Protein AF-A0A368SCM3-F1 (afdb_monomer)

Solvent-accessible surface area (backbone atoms only — not comparable to full-atom values): 6562 Å² total; per-residue (Å²): 114,44,78,37,59,48,63,68,58,23,54,23,70,72,39,99,50,36,56,78,61,34,88,54,73,84,54,29,67,60,48,47,52,52,47,65,77,35,75,90,49,93,72,51,54,41,72,46,60,58,84,80,40,47,66,62,53,51,52,54,52,52,51,53,59,53,54,70,71,71,64,52,47,74,48,73,74,44,82,85,33,81,88,62,39,69,64,62,54,47,60,76,70,58,83,58,80,95,54,78,67,63,67,48,78,43,113

Nearest PDB structures (foldseek):
  7cf7-assembly1_B  TM=2.242E-01  e=7.681E+00  Escherichia coli K-12

Secondary structure (DSSP, 8-state):
-EEES-HHHHHHHTSSSTTTS-SSGGGHHHHHHHHHTTTTS---EEE--GGGGHHHHHHHHHHHHHHTTT--EEEE--GGGSS--HHHHHHHH---TTPPP-EEEE-

Sequence (107 aa):
MYNTDCQILANNIQAQDPIIQAADWRIRPSISAFIDNNTNIQHSCNKIPRQQNMTAHRIAKEAWRNLTSNSCQFTCLNANHVLHCPVRLALVNVCWGDFSLISVNCL

Radius of gyration: 21.0 Å; Cα contacts (8 Å, |Δi|>4): 85; chains: 1; bounding box: 48×24×53 Å

Mean predicted aligned error: 12.2 Å

Structure (mmCIF, N/CA/C/O backbone):
data_AF-A0A368SCM3-F1
#
_entry.id   AF-A0A368SCM3-F1
#
loop_
_atom_site.group_PDB
_atom_site.id
_atom_site.type_symbol
_atom_site.label_atom_id
_atom_site.label_alt_id
_atom_site.label_comp_id
_atom_site.label_asym_id
_atom_site.label_entity_id
_atom_site.label_seq_id
_atom_site.pdbx_PDB_ins_code
_atom_site.Cartn_x
_atom_site.Cartn_y
_atom_site.Cartn_z
_atom_site.occupancy
_atom_site.B_iso_or_equiv
_atom_site.auth_seq_id
_atom_site.auth_comp_id
_atom_site.auth_asym_id
_atom_site.auth_atom_id
_atom_site.pdbx_PDB_model_num
ATOM 1 N N . MET A 1 1 ? -5.046 11.508 14.473 1.00 84.38 1 MET A N 1
ATOM 2 C CA . MET A 1 1 ? -6.207 10.589 14.429 1.00 84.38 1 MET A CA 1
ATOM 3 C C . MET A 1 1 ? -6.350 10.079 13.004 1.00 84.38 1 MET A C 1
ATOM 5 O O . MET A 1 1 ? -6.413 10.897 12.095 1.00 84.38 1 MET A O 1
ATOM 9 N N . TYR A 1 2 ? -6.345 8.762 12.812 1.00 91.06 2 TYR A N 1
ATOM 10 C CA . TYR A 1 2 ? -6.426 8.093 11.511 1.00 91.06 2 TYR A CA 1
ATOM 11 C C . TYR A 1 2 ? -7.757 7.354 11.386 1.00 91.06 2 TYR A C 1
ATOM 13 O O . TYR A 1 2 ? -8.247 6.807 12.370 1.00 91.06 2 TYR A O 1
ATOM 21 N N . ASN A 1 3 ? -8.323 7.307 10.182 1.00 93.75 3 ASN A N 1
ATOM 22 C CA . ASN A 1 3 ? -9.585 6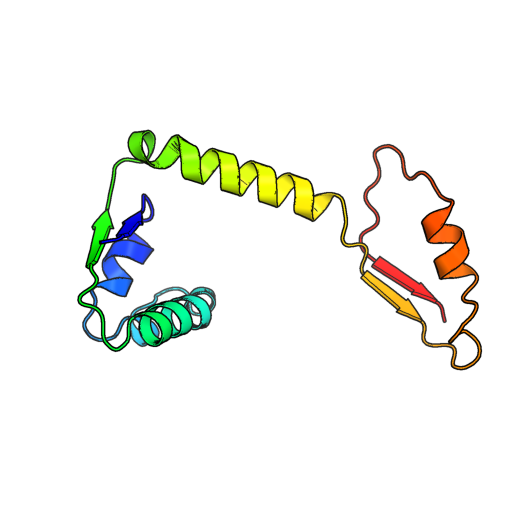.620 9.917 1.00 93.75 3 ASN A CA 1
ATOM 23 C C . ASN A 1 3 ? -9.376 5.535 8.863 1.00 93.75 3 ASN A C 1
ATOM 25 O O . ASN A 1 3 ? -8.712 5.766 7.853 1.00 93.75 3 ASN A O 1
ATOM 29 N N . THR A 1 4 ? -9.957 4.360 9.086 1.00 92.88 4 THR A N 1
ATOM 30 C CA . THR A 1 4 ? -9.915 3.247 8.134 1.00 92.88 4 THR A CA 1
ATOM 31 C C . THR A 1 4 ? -11.237 2.497 8.123 1.00 92.88 4 THR A C 1
ATOM 33 O O . THR A 1 4 ? -11.902 2.360 9.149 1.00 92.88 4 THR A O 1
ATOM 36 N N . ASP A 1 5 ? -11.631 1.968 6.968 1.00 93.31 5 ASP A N 1
ATOM 37 C CA . ASP A 1 5 ? -12.725 1.007 6.879 1.00 93.31 5 ASP A CA 1
ATOM 38 C C . ASP A 1 5 ? -12.252 -0.451 7.055 1.00 93.31 5 ASP A C 1
ATOM 40 O O . ASP A 1 5 ? -13.082 -1.360 7.046 1.00 93.31 5 ASP A O 1
ATOM 44 N N . CYS A 1 6 ? -10.961 -0.699 7.291 1.00 90.38 6 CYS A N 1
ATOM 45 C CA . CYS A 1 6 ? -10.434 -2.030 7.587 1.00 90.38 6 CYS A CA 1
ATOM 46 C C . CYS A 1 6 ? -10.496 -2.333 9.093 1.00 90.38 6 CYS A C 1
ATOM 48 O O . CYS A 1 6 ? -9.735 -1.774 9.882 1.00 90.38 6 CYS A O 1
ATOM 50 N N . GLN A 1 7 ? -11.382 -3.253 9.495 1.00 87.44 7 GLN A N 1
ATOM 51 C CA . GLN A 1 7 ? -11.551 -3.638 10.905 1.00 87.44 7 GLN A CA 1
ATOM 52 C C . GLN A 1 7 ? -10.279 -4.236 11.504 1.00 87.44 7 GLN A C 1
ATOM 54 O O . GLN A 1 7 ? -9.895 -3.887 12.614 1.00 87.44 7 GLN A O 1
ATOM 59 N N . ILE A 1 8 ? -9.628 -5.123 10.751 1.00 85.56 8 ILE A N 1
ATOM 60 C CA . ILE A 1 8 ? -8.425 -5.824 11.199 1.00 85.56 8 ILE A CA 1
ATOM 61 C C . ILE A 1 8 ? -7.319 -4.808 11.495 1.00 85.56 8 ILE A C 1
ATOM 63 O O . ILE A 1 8 ? -6.675 -4.881 12.534 1.00 85.56 8 ILE A O 1
ATOM 67 N N . LEU A 1 9 ? -7.142 -3.820 10.614 1.00 86.00 9 LEU A N 1
ATOM 68 C CA . LEU A 1 9 ? -6.114 -2.798 10.779 1.00 86.00 9 LEU A CA 1
ATOM 69 C C . LEU A 1 9 ? -6.394 -1.881 11.976 1.00 86.00 9 LEU A C 1
ATOM 71 O O . LEU A 1 9 ? -5.481 -1.628 12.755 1.00 86.00 9 LEU A O 1
ATOM 75 N N . ALA A 1 10 ? -7.639 -1.416 12.136 1.00 89.06 10 ALA A N 1
ATOM 76 C CA . ALA A 1 10 ? -8.022 -0.570 13.268 1.00 89.06 10 ALA A CA 1
ATOM 77 C C . ALA A 1 10 ? -7.753 -1.274 14.607 1.00 89.06 10 ALA A C 1
ATOM 79 O O . ALA A 1 10 ? -7.109 -0.703 15.483 1.00 89.06 10 ALA A O 1
ATOM 80 N N . ASN A 1 11 ? -8.162 -2.543 14.716 1.00 85.69 11 ASN A N 1
ATOM 81 C CA . ASN A 1 11 ? -7.947 -3.344 15.919 1.00 85.69 11 ASN A CA 1
ATOM 82 C C . ASN A 1 11 ? -6.455 -3.582 16.190 1.00 85.69 11 ASN A C 1
ATOM 84 O O . ASN A 1 11 ? -6.006 -3.407 17.318 1.00 85.69 11 ASN A O 1
ATOM 88 N N . ASN A 1 12 ? -5.683 -3.956 15.164 1.00 84.50 12 ASN A N 1
ATOM 89 C CA . ASN A 1 12 ? -4.270 -4.291 15.337 1.00 84.50 12 ASN A CA 1
ATOM 90 C C . ASN A 1 12 ? -3.436 -3.074 15.741 1.00 84.50 12 ASN A C 1
ATOM 92 O O . ASN A 1 12 ? -2.590 -3.198 16.612 1.00 84.50 12 ASN A O 1
ATOM 96 N N . ILE A 1 13 ? -3.675 -1.893 15.158 1.00 85.12 13 ILE A N 1
ATOM 97 C CA . ILE A 1 13 ? -2.914 -0.677 15.504 1.00 85.12 13 ILE A CA 1
ATOM 98 C C . ILE A 1 13 ? -3.141 -0.263 16.963 1.00 85.12 13 ILE A C 1
ATOM 100 O O . ILE A 1 13 ? -2.248 0.298 17.588 1.00 85.12 13 ILE A O 1
ATOM 104 N N . GLN A 1 14 ? -4.328 -0.533 17.505 1.00 83.31 14 GLN A N 1
ATOM 105 C CA . GLN A 1 14 ? -4.675 -0.208 18.889 1.00 83.31 14 GLN A CA 1
ATOM 106 C C . GLN A 1 14 ? -4.325 -1.327 19.880 1.00 83.31 14 GLN A C 1
ATOM 108 O O . GLN A 1 14 ? -4.558 -1.175 21.079 1.00 83.31 14 GLN A O 1
ATOM 113 N N . ALA A 1 15 ? -3.790 -2.449 19.400 1.00 82.62 15 ALA A N 1
ATOM 114 C CA . ALA A 1 15 ? -3.344 -3.537 20.247 1.00 82.62 15 ALA A CA 1
ATOM 115 C C . ALA A 1 15 ? -2.107 -3.152 21.069 1.00 82.62 15 ALA A C 1
ATOM 117 O O . ALA A 1 15 ? -1.331 -2.277 20.696 1.00 82.62 15 ALA A O 1
ATOM 118 N N . GLN A 1 16 ? -1.886 -3.873 22.169 1.00 75.50 16 GLN A N 1
ATOM 119 C CA . GLN A 1 16 ? -0.723 -3.659 23.033 1.00 75.50 16 GLN A CA 1
ATOM 120 C C . GLN A 1 16 ? 0.612 -3.987 22.337 1.00 75.50 16 GLN A C 1
ATOM 122 O O . GLN A 1 16 ? 1.624 -3.373 22.656 1.00 75.50 16 GLN A O 1
ATOM 127 N N . ASP A 1 17 ? 0.596 -4.904 21.362 1.00 81.81 17 ASP A N 1
ATOM 128 C CA . ASP A 1 17 ? 1.703 -5.138 20.425 1.00 81.81 17 ASP A CA 1
ATOM 129 C C . ASP A 1 17 ? 1.158 -5.313 18.992 1.00 81.81 17 ASP A C 1
ATOM 131 O O . ASP A 1 17 ? 0.790 -6.425 18.589 1.00 81.81 17 ASP A O 1
ATOM 135 N N . PRO A 1 18 ? 1.070 -4.225 18.208 1.00 79.00 18 PRO A N 1
ATOM 136 C CA . PRO A 1 18 ? 0.474 -4.260 16.874 1.00 79.00 18 PRO A CA 1
ATOM 137 C C . PRO A 1 18 ? 1.221 -5.136 15.864 1.00 79.00 18 PRO A C 1
ATOM 139 O O . PRO A 1 18 ? 0.617 -5.626 14.907 1.00 79.00 18 PRO A O 1
ATOM 142 N N . ILE A 1 19 ? 2.534 -5.324 16.041 1.00 80.12 19 ILE A N 1
ATOM 143 C CA . ILE A 1 19 ? 3.376 -6.068 15.096 1.00 80.12 19 ILE A CA 1
ATOM 144 C C . ILE A 1 19 ? 3.165 -7.567 15.301 1.00 80.12 19 ILE A C 1
ATOM 146 O O . ILE A 1 19 ? 2.973 -8.307 14.333 1.00 80.12 19 ILE A O 1
ATOM 150 N N . ILE A 1 20 ? 3.159 -8.023 16.555 1.00 79.88 20 ILE A N 1
ATOM 151 C CA . ILE A 1 20 ? 2.963 -9.442 16.872 1.00 79.88 20 ILE A CA 1
ATOM 152 C C . ILE A 1 20 ? 1.503 -9.851 16.651 1.00 79.88 20 ILE A C 1
ATOM 154 O O . ILE A 1 20 ? 1.247 -10.927 16.105 1.00 79.88 20 ILE A O 1
ATOM 158 N N . GLN A 1 21 ? 0.548 -8.988 17.011 1.00 77.88 21 GLN A N 1
ATOM 159 C CA . GLN A 1 21 ? -0.886 -9.295 16.935 1.00 77.88 21 GLN A CA 1
ATOM 160 C C . GLN A 1 21 ? -1.475 -9.184 15.523 1.00 77.88 21 GLN A C 1
ATOM 162 O O . GLN A 1 21 ? -2.612 -9.599 15.291 1.00 77.88 21 GLN A O 1
ATOM 167 N N . ALA A 1 22 ? -0.705 -8.696 14.549 1.00 77.19 22 ALA A N 1
ATOM 168 C CA . ALA A 1 22 ? -1.093 -8.767 13.151 1.00 77.19 22 ALA A CA 1
ATOM 169 C C . ALA A 1 22 ? -1.230 -10.232 12.695 1.00 77.19 22 ALA A C 1
ATOM 171 O O . ALA A 1 22 ? -0.232 -10.927 12.479 1.00 77.19 22 ALA A O 1
ATOM 172 N N . ALA A 1 23 ? -2.484 -10.676 12.529 1.00 73.25 23 ALA A N 1
ATOM 173 C CA . ALA A 1 23 ? -2.838 -12.026 12.081 1.00 73.25 23 ALA A CA 1
ATOM 174 C C . ALA A 1 23 ? -2.231 -12.383 10.712 1.00 73.25 23 ALA A C 1
ATOM 176 O O . ALA A 1 23 ? -1.871 -13.532 10.470 1.00 73.25 23 ALA A O 1
ATOM 177 N N . ASP A 1 24 ? -2.082 -11.394 9.827 1.00 80.31 24 ASP A N 1
ATOM 178 C CA . ASP A 1 24 ? -1.336 -11.536 8.579 1.00 80.31 24 ASP A CA 1
ATOM 179 C C . ASP A 1 24 ? 0.087 -10.995 8.777 1.00 80.31 24 ASP A C 1
ATOM 181 O O . ASP A 1 24 ? 0.290 -9.827 9.107 1.00 80.31 24 ASP A O 1
ATOM 185 N N . TRP A 1 25 ? 1.103 -11.830 8.572 1.00 84.38 25 TRP A N 1
ATOM 186 C CA . TRP A 1 25 ? 2.496 -11.411 8.730 1.00 84.38 25 TRP A CA 1
ATOM 187 C C . TRP A 1 25 ? 2.932 -10.405 7.654 1.00 84.38 25 TRP A C 1
ATOM 189 O O . TRP A 1 25 ? 3.849 -9.618 7.889 1.00 84.38 25 TRP A O 1
ATOM 199 N N . ARG A 1 26 ? 2.261 -10.383 6.493 1.00 85.38 26 ARG A N 1
ATOM 200 C CA . ARG A 1 26 ? 2.621 -9.524 5.353 1.00 85.38 26 ARG A CA 1
ATOM 201 C C . ARG A 1 26 ? 2.391 -8.042 5.629 1.00 85.38 26 ARG A C 1
ATOM 203 O O . ARG A 1 26 ? 3.029 -7.207 5.001 1.00 85.38 26 ARG A O 1
ATOM 210 N N . ILE A 1 27 ? 1.499 -7.708 6.564 1.00 83.50 27 ILE A N 1
ATOM 211 C CA . ILE A 1 27 ? 1.205 -6.312 6.930 1.00 83.50 27 ILE A CA 1
ATOM 212 C C . ILE A 1 27 ? 2.129 -5.775 8.032 1.00 83.50 27 ILE A C 1
ATOM 214 O O . ILE A 1 27 ? 2.144 -4.570 8.278 1.00 83.50 27 ILE A O 1
ATOM 218 N N . ARG A 1 28 ? 2.928 -6.636 8.679 1.00 88.12 28 ARG A N 1
ATOM 219 C CA . ARG A 1 28 ? 3.818 -6.253 9.788 1.00 88.12 28 ARG A CA 1
ATOM 220 C C . ARG A 1 28 ? 4.830 -5.164 9.425 1.00 88.12 28 ARG A C 1
ATOM 222 O O . ARG A 1 28 ? 4.951 -4.234 10.217 1.00 88.12 28 ARG A O 1
ATOM 229 N N . PRO A 1 29 ? 5.505 -5.193 8.255 1.00 89.81 29 PRO A N 1
ATOM 230 C CA . PRO A 1 29 ? 6.433 -4.122 7.887 1.00 89.81 29 PRO A CA 1
ATOM 231 C C . PRO A 1 29 ? 5.735 -2.763 7.773 1.00 89.81 29 PRO A C 1
ATOM 233 O O . PRO A 1 29 ? 6.262 -1.753 8.226 1.00 89.81 29 PRO A O 1
ATOM 236 N N . SER A 1 30 ? 4.517 -2.740 7.222 1.00 87.69 30 SER A N 1
ATOM 237 C CA . SER A 1 30 ? 3.717 -1.517 7.114 1.00 87.69 30 SER A CA 1
ATOM 238 C C . SER A 1 30 ? 3.255 -1.005 8.480 1.00 87.69 30 SER A C 1
ATOM 240 O O . SER A 1 30 ? 3.241 0.204 8.694 1.00 87.69 30 SER A O 1
ATOM 242 N N . ILE A 1 31 ? 2.906 -1.903 9.409 1.00 89.12 31 ILE A N 1
ATOM 243 C CA . ILE A 1 31 ? 2.557 -1.544 10.792 1.00 89.12 31 ILE A CA 1
ATOM 244 C C . ILE A 1 31 ? 3.780 -0.994 11.536 1.00 89.12 31 ILE A C 1
ATOM 246 O O . ILE A 1 31 ? 3.659 0.044 12.176 1.00 89.12 31 ILE A O 1
ATOM 250 N N . SER A 1 32 ? 4.949 -1.632 11.412 1.00 89.62 32 SER A N 1
ATOM 251 C CA . SER A 1 32 ? 6.201 -1.133 12.002 1.00 89.62 32 SER A CA 1
ATOM 252 C C . SER A 1 32 ? 6.501 0.273 11.502 1.00 89.62 32 SER A C 1
ATOM 254 O O . SER A 1 32 ? 6.593 1.195 12.301 1.00 89.62 32 SER A O 1
ATOM 256 N N . ALA A 1 33 ? 6.511 0.469 10.179 1.00 90.88 33 ALA A N 1
ATOM 257 C CA . ALA A 1 33 ? 6.724 1.785 9.591 1.00 90.88 33 ALA A CA 1
ATOM 258 C C . ALA A 1 33 ? 5.692 2.811 10.087 1.00 90.88 33 ALA A C 1
ATOM 260 O O . ALA A 1 33 ? 6.033 3.967 10.322 1.00 90.88 33 ALA A O 1
ATOM 261 N N . PHE A 1 34 ? 4.428 2.419 10.264 1.00 89.38 34 PHE A N 1
ATOM 262 C CA . PHE A 1 34 ? 3.410 3.305 10.823 1.00 89.38 34 PHE A CA 1
ATOM 263 C C . PHE A 1 34 ? 3.730 3.719 12.269 1.00 89.38 34 PHE A C 1
ATOM 265 O O . PHE A 1 34 ? 3.640 4.907 12.575 1.00 89.38 34 PHE A O 1
ATOM 272 N N . ILE A 1 35 ? 4.127 2.781 13.133 1.00 89.12 35 ILE A N 1
ATOM 273 C CA . ILE A 1 35 ? 4.510 3.059 14.526 1.00 89.12 35 ILE A CA 1
ATOM 274 C C . ILE A 1 35 ? 5.747 3.954 14.567 1.00 89.12 35 ILE A C 1
ATOM 276 O O . ILE A 1 35 ? 5.721 4.984 15.236 1.00 89.12 35 ILE A O 1
ATOM 280 N N . ASP A 1 36 ? 6.780 3.616 13.794 1.00 91.38 36 ASP A N 1
ATOM 281 C CA . ASP A 1 36 ? 8.053 4.339 13.756 1.00 91.38 36 ASP A CA 1
ATOM 282 C C . ASP A 1 36 ? 7.840 5.810 13.357 1.00 91.38 36 ASP A C 1
ATOM 284 O O . ASP A 1 36 ? 8.333 6.731 14.014 1.00 91.38 36 ASP A O 1
ATOM 288 N N . ASN A 1 37 ? 6.999 6.052 12.346 1.00 90.06 37 ASN A N 1
ATOM 289 C CA . ASN A 1 37 ? 6.623 7.402 11.911 1.00 90.06 37 ASN A CA 1
ATOM 290 C C . ASN A 1 37 ? 5.749 8.162 12.928 1.00 90.06 37 ASN A C 1
ATOM 292 O O . ASN A 1 37 ? 5.583 9.375 12.805 1.00 90.06 37 ASN A O 1
ATOM 296 N N . ASN A 1 38 ? 5.191 7.476 13.927 1.00 89.06 38 ASN A N 1
ATOM 297 C CA . ASN A 1 38 ? 4.334 8.051 14.963 1.00 89.06 38 ASN A CA 1
ATOM 298 C C . ASN A 1 38 ? 4.915 7.918 16.385 1.00 89.06 38 ASN A C 1
ATOM 300 O O . ASN A 1 38 ? 4.191 8.160 17.350 1.00 89.06 38 ASN A O 1
ATOM 304 N N . THR A 1 39 ? 6.207 7.597 16.538 1.00 84.69 39 THR A N 1
ATOM 305 C CA . THR A 1 39 ? 6.860 7.258 17.826 1.00 84.69 39 THR A CA 1
ATOM 306 C C . THR A 1 39 ? 6.676 8.313 18.930 1.00 84.69 39 THR A C 1
ATOM 308 O O . THR A 1 39 ? 6.687 7.981 20.109 1.00 84.69 39 THR A O 1
ATOM 311 N N . ASN A 1 40 ? 6.435 9.578 18.572 1.00 86.31 40 ASN A N 1
ATOM 312 C CA . ASN A 1 40 ? 6.226 10.682 19.521 1.00 86.31 40 ASN A CA 1
ATOM 313 C C . ASN A 1 40 ? 4.871 11.385 19.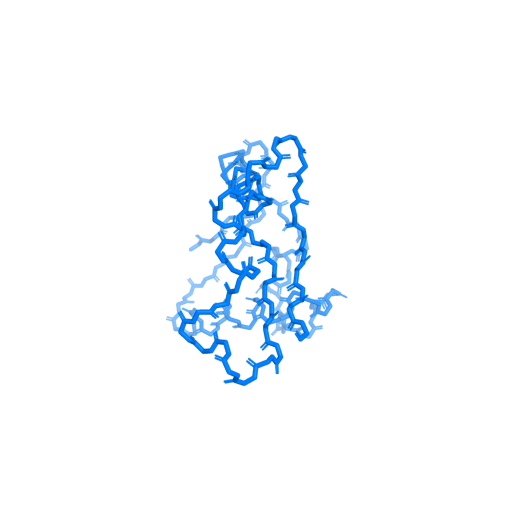355 1.00 86.31 40 ASN A C 1
ATOM 315 O O . ASN A 1 40 ? 4.686 12.513 19.809 1.00 86.31 40 ASN A O 1
ATOM 319 N N . ILE A 1 41 ? 3.924 10.747 18.669 1.00 88.19 41 ILE A N 1
ATOM 320 C CA . ILE A 1 41 ? 2.615 11.319 18.371 1.00 88.19 41 ILE A CA 1
ATOM 321 C C . ILE A 1 41 ? 1.557 10.430 19.008 1.00 88.19 41 ILE A C 1
ATOM 323 O O . ILE A 1 41 ? 1.475 9.236 18.714 1.00 88.19 41 ILE A O 1
ATOM 327 N N . GLN A 1 42 ? 0.695 11.019 19.842 1.00 84.19 42 GLN A N 1
ATOM 328 C CA . GLN A 1 42 ? -0.531 10.336 20.240 1.00 84.19 42 GLN A CA 1
ATOM 329 C C . GLN A 1 42 ? -1.390 10.102 18.999 1.00 84.19 42 GLN A C 1
ATOM 331 O O . GLN A 1 42 ? -1.956 11.025 18.406 1.00 84.19 42 GLN A O 1
ATOM 336 N N . HIS A 1 43 ? -1.475 8.841 18.602 1.00 85.44 43 HIS A N 1
ATOM 337 C CA . HIS A 1 43 ? -2.230 8.411 17.447 1.00 85.44 43 HIS A CA 1
ATOM 338 C C . HIS A 1 43 ? -3.293 7.399 17.861 1.00 85.44 43 HIS A C 1
ATOM 340 O O . HIS A 1 43 ? -3.168 6.660 18.832 1.00 85.44 43 HIS A O 1
ATOM 346 N N . SER A 1 44 ? -4.375 7.391 17.098 1.00 86.69 44 SER A N 1
ATOM 347 C CA . SER A 1 44 ? -5.455 6.422 17.207 1.00 86.69 44 SER A CA 1
ATOM 348 C C . SER A 1 44 ? -5.928 6.085 15.804 1.00 86.69 44 SER A C 1
ATOM 350 O O . SER A 1 44 ? -5.854 6.932 14.903 1.00 86.69 44 SER A O 1
ATOM 352 N N . CYS A 1 45 ? -6.382 4.850 15.615 1.00 88.94 45 CYS A N 1
ATOM 353 C CA . CYS A 1 45 ? -6.943 4.382 14.359 1.00 88.94 45 CYS A CA 1
ATOM 354 C C . CYS A 1 45 ? -8.404 4.005 14.585 1.00 88.94 45 CYS A C 1
ATOM 356 O O . CYS A 1 45 ? -8.696 3.038 15.279 1.00 88.94 45 CYS A O 1
ATOM 358 N N . ASN A 1 46 ? -9.320 4.782 14.018 1.00 91.56 46 ASN A N 1
ATOM 359 C CA . ASN A 1 46 ? -10.746 4.569 14.191 1.00 91.56 46 ASN A CA 1
ATOM 360 C C . ASN A 1 46 ? -11.313 3.780 13.018 1.00 91.56 46 ASN A C 1
ATOM 362 O O . ASN A 1 46 ? -11.049 4.080 11.845 1.00 91.56 46 ASN A O 1
ATOM 366 N N . LYS A 1 47 ? -12.171 2.814 13.343 1.00 93.62 47 LYS A N 1
ATOM 367 C CA . LYS A 1 47 ? -13.001 2.158 12.344 1.00 93.62 47 LYS A CA 1
ATOM 368 C C . LYS A 1 47 ? -14.115 3.097 11.888 1.00 93.62 47 LYS A C 1
ATOM 370 O O . LYS A 1 47 ? -14.906 3.558 12.704 1.00 93.62 47 LYS A O 1
ATOM 375 N N . ILE A 1 48 ? -14.233 3.287 10.576 1.00 95.62 48 ILE A N 1
ATOM 376 C CA . ILE A 1 48 ? -15.345 4.013 9.949 1.00 95.62 48 ILE A CA 1
ATOM 377 C C . ILE A 1 48 ? -16.161 3.113 9.001 1.00 95.62 48 ILE A C 1
ATOM 379 O O . ILE A 1 48 ? -15.648 2.093 8.514 1.00 95.62 48 ILE A O 1
ATOM 383 N N . PRO A 1 49 ? -17.436 3.445 8.722 1.00 96.12 49 PRO A N 1
ATOM 384 C CA . PRO A 1 49 ? -18.211 2.820 7.654 1.00 96.12 49 PRO A CA 1
ATOM 385 C C . PRO A 1 49 ? -17.546 3.006 6.286 1.00 96.12 49 PRO A C 1
ATOM 387 O O . PRO A 1 49 ? -17.002 4.067 5.981 1.00 96.12 49 PRO A O 1
ATOM 390 N N . ARG A 1 50 ? -17.637 1.995 5.417 1.00 94.12 50 ARG A N 1
ATOM 391 C CA . ARG A 1 50 ? -17.016 2.023 4.080 1.00 94.12 50 ARG A CA 1
ATOM 392 C C . ARG A 1 50 ? -17.532 3.173 3.212 1.00 94.12 50 ARG A C 1
ATOM 394 O O . ARG A 1 50 ? -16.769 3.743 2.439 1.00 94.12 50 ARG A O 1
ATOM 401 N N . GLN A 1 51 ? -18.791 3.568 3.399 1.00 96.31 51 GLN A N 1
ATOM 402 C CA . GLN A 1 51 ? -19.415 4.712 2.729 1.00 96.31 51 GLN A CA 1
ATOM 403 C C . GLN A 1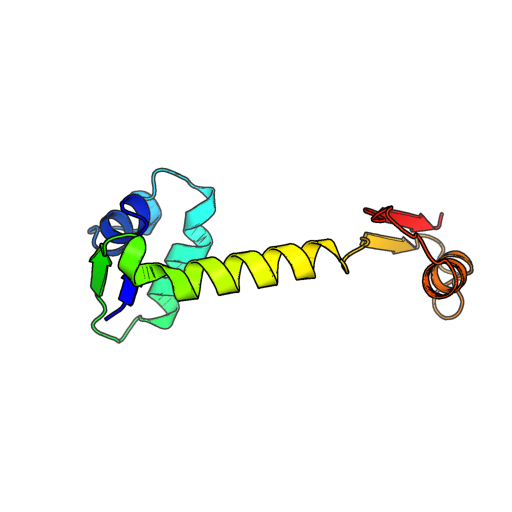 51 ? -18.690 6.034 3.029 1.00 96.31 51 GLN A C 1
ATOM 405 O O . GLN A 1 51 ? -18.668 6.923 2.185 1.00 96.31 51 GLN A O 1
ATOM 410 N N . GLN A 1 52 ? -18.054 6.151 4.199 1.00 95.38 52 GLN A N 1
ATOM 411 C CA . GLN A 1 52 ? -17.274 7.330 4.579 1.00 95.38 52 GLN A CA 1
ATOM 412 C C . GLN A 1 52 ? -15.834 7.285 4.038 1.00 95.38 52 GLN A C 1
ATOM 414 O O . GLN A 1 52 ? -15.187 8.323 3.960 1.00 95.38 52 GLN A O 1
ATOM 419 N N . ASN A 1 53 ? -15.340 6.113 3.609 1.00 96.19 53 ASN A N 1
ATOM 420 C CA . ASN A 1 53 ? -13.992 5.934 3.051 1.00 96.19 53 ASN A CA 1
ATOM 421 C C . ASN A 1 53 ? -13.965 5.844 1.509 1.00 96.19 53 ASN A C 1
ATOM 423 O O . ASN A 1 53 ? -12.985 5.392 0.911 1.00 96.19 53 ASN A O 1
ATOM 427 N N . MET A 1 54 ? -15.048 6.257 0.838 1.00 97.00 54 MET A N 1
ATOM 428 C CA . MET A 1 54 ? -15.211 6.104 -0.616 1.00 97.00 54 MET A CA 1
ATOM 429 C C . MET A 1 54 ? -14.135 6.836 -1.423 1.00 97.00 54 MET A C 1
ATOM 431 O O . MET A 1 54 ? -13.657 6.311 -2.429 1.00 97.00 54 MET A O 1
ATOM 435 N N . THR A 1 55 ? -13.713 8.018 -0.971 1.00 96.44 55 THR A N 1
ATOM 436 C CA . THR A 1 55 ? -12.668 8.799 -1.645 1.00 96.44 55 THR A CA 1
ATOM 437 C C . THR A 1 55 ? -11.325 8.075 -1.622 1.00 96.44 55 THR A C 1
ATOM 439 O O . THR A 1 55 ? -10.704 7.925 -2.673 1.00 96.44 55 THR A O 1
ATOM 442 N N . ALA A 1 56 ? -10.902 7.564 -0.460 1.00 95.31 56 ALA A N 1
ATOM 443 C CA . ALA A 1 56 ? -9.655 6.810 -0.346 1.00 95.31 56 ALA A CA 1
ATOM 444 C C . ALA A 1 56 ? -9.705 5.522 -1.177 1.00 95.31 56 ALA A C 1
ATOM 446 O O . ALA A 1 56 ? -8.747 5.201 -1.876 1.00 95.31 56 ALA A O 1
ATOM 447 N N . HIS A 1 57 ? -10.848 4.825 -1.177 1.00 95.38 57 HIS A N 1
ATOM 448 C CA . HIS A 1 57 ? -11.045 3.641 -2.011 1.00 95.38 57 HIS A CA 1
ATOM 449 C C . HIS A 1 57 ? -10.905 3.953 -3.508 1.00 95.38 57 HIS A C 1
ATOM 451 O O . HIS A 1 57 ? -10.218 3.224 -4.226 1.00 95.38 57 HIS A O 1
ATOM 457 N N . ARG A 1 58 ? -11.526 5.042 -3.986 1.00 96.31 58 ARG A N 1
ATOM 458 C CA . ARG A 1 58 ? -11.420 5.480 -5.385 1.00 96.31 58 ARG A CA 1
ATOM 459 C C . ARG A 1 58 ? -9.969 5.783 -5.760 1.00 96.31 58 ARG A C 1
ATOM 461 O O . ARG A 1 58 ? -9.495 5.248 -6.756 1.00 96.31 58 ARG A O 1
ATOM 468 N N . ILE A 1 59 ? -9.264 6.569 -4.944 1.00 95.81 59 ILE A N 1
ATOM 469 C CA . ILE A 1 59 ? -7.862 6.945 -5.193 1.00 95.81 59 ILE A CA 1
ATOM 470 C C . ILE A 1 59 ? -6.959 5.707 -5.208 1.00 95.81 59 ILE A C 1
ATOM 472 O O . ILE A 1 59 ? -6.157 5.543 -6.122 1.00 95.81 59 ILE A O 1
ATOM 476 N N . ALA A 1 60 ? -7.120 4.792 -4.247 1.00 92.50 60 ALA A N 1
ATOM 477 C CA . ALA A 1 60 ? -6.357 3.547 -4.214 1.00 92.50 60 ALA A CA 1
ATOM 478 C C . ALA A 1 60 ? -6.603 2.690 -5.469 1.00 92.50 60 ALA A C 1
ATOM 480 O O . ALA A 1 60 ? -5.667 2.125 -6.032 1.00 92.50 60 ALA A O 1
ATOM 481 N N . LYS A 1 61 ? -7.852 2.627 -5.948 1.00 91.44 61 LYS A N 1
ATOM 482 C CA . LYS A 1 61 ? -8.215 1.902 -7.172 1.00 91.44 61 LYS A CA 1
ATOM 483 C C . LYS A 1 61 ? -7.637 2.553 -8.430 1.00 91.44 61 LYS A C 1
ATOM 485 O O . LYS A 1 61 ? -7.208 1.838 -9.331 1.00 91.44 61 LYS A O 1
ATOM 490 N N . GLU A 1 62 ? -7.621 3.881 -8.499 1.00 90.62 62 GLU A N 1
ATOM 491 C CA . GLU A 1 62 ? -6.978 4.629 -9.586 1.00 90.62 62 GLU A CA 1
ATOM 492 C C . GLU A 1 62 ? -5.467 4.398 -9.599 1.00 90.62 62 GLU A C 1
ATOM 494 O O . GLU A 1 62 ? -4.916 4.047 -10.638 1.00 90.62 62 GLU A O 1
ATOM 499 N N . ALA A 1 63 ? -4.807 4.495 -8.442 1.00 87.31 63 ALA A N 1
ATOM 500 C CA . ALA A 1 63 ? -3.380 4.217 -8.318 1.00 87.31 63 ALA A CA 1
ATOM 501 C C . ALA A 1 63 ? -3.042 2.779 -8.734 1.00 87.31 63 ALA A C 1
ATOM 503 O O . ALA A 1 63 ? -2.104 2.566 -9.497 1.00 87.31 63 ALA A O 1
ATOM 504 N N . TRP A 1 64 ? -3.838 1.799 -8.298 1.00 83.50 64 TRP A N 1
ATOM 505 C CA . TRP A 1 64 ? -3.653 0.400 -8.681 1.00 83.50 64 TRP A CA 1
ATOM 506 C C . TRP A 1 64 ? -3.786 0.185 -10.195 1.00 83.50 64 TRP A C 1
ATOM 508 O O . TRP A 1 64 ? -2.940 -0.472 -10.794 1.00 83.50 64 TRP A O 1
ATOM 518 N N . ARG A 1 65 ? -4.792 0.801 -10.829 1.00 79.19 65 ARG A N 1
ATOM 519 C CA . ARG A 1 65 ? -4.974 0.757 -12.291 1.00 79.19 65 ARG A CA 1
ATOM 520 C C . ARG A 1 65 ? -3.832 1.431 -13.054 1.00 79.19 65 ARG A C 1
ATOM 522 O O . ARG A 1 65 ? -3.477 0.976 -14.132 1.00 79.19 65 ARG A O 1
ATOM 529 N N . ASN A 1 66 ? -3.246 2.491 -12.501 1.00 72.69 66 ASN A N 1
ATOM 530 C CA . ASN A 1 66 ? -2.104 3.171 -13.114 1.00 72.69 66 ASN A CA 1
ATOM 531 C C . ASN A 1 66 ? -0.784 2.405 -12.911 1.00 72.69 66 ASN A C 1
ATOM 533 O O . ASN A 1 66 ? 0.078 2.435 -13.785 1.00 72.69 66 ASN A O 1
ATOM 537 N N . LEU A 1 67 ? -0.630 1.684 -11.794 1.00 62.66 67 LEU A N 1
ATOM 538 C CA . LEU A 1 67 ? 0.518 0.804 -11.542 1.00 62.66 67 LEU A CA 1
ATOM 539 C C . LEU A 1 67 ? 0.557 -0.370 -12.525 1.00 62.66 67 LEU A C 1
ATOM 541 O O . LEU A 1 67 ? 1.626 -0.698 -13.037 1.00 62.66 67 LEU A O 1
ATOM 545 N N . THR A 1 68 ? -0.601 -0.957 -12.847 1.00 54.88 68 THR A N 1
ATOM 546 C CA . THR A 1 68 ? -0.691 -2.023 -13.859 1.00 54.88 68 THR A CA 1
ATOM 547 C C . THR A 1 68 ? -0.325 -1.559 -15.268 1.00 54.88 68 THR A C 1
ATOM 549 O O . THR A 1 68 ? -0.044 -2.400 -16.115 1.00 54.88 68 THR A O 1
ATOM 552 N N . SER A 1 69 ? -0.275 -0.249 -15.521 1.00 53.81 69 SER A N 1
ATOM 553 C CA . SER A 1 69 ? 0.033 0.281 -16.848 1.00 53.81 69 SER A CA 1
ATOM 554 C C . SER A 1 69 ? 1.531 0.431 -17.139 1.00 53.81 69 SER A C 1
ATOM 556 O O . SER A 1 69 ? 1.861 0.569 -18.308 1.00 53.81 69 SER A O 1
ATOM 558 N N . ASN A 1 70 ? 2.444 0.410 -16.148 1.00 54.78 70 ASN A N 1
ATOM 559 C CA . ASN A 1 70 ? 3.793 0.973 -16.370 1.00 54.78 70 ASN A CA 1
ATOM 560 C C . ASN A 1 70 ? 5.016 0.263 -15.757 1.00 54.78 70 ASN A C 1
ATOM 562 O O . ASN A 1 70 ? 6.106 0.829 -15.818 1.00 54.78 70 ASN A O 1
ATOM 566 N N . SER A 1 71 ? 4.929 -0.950 -15.207 1.00 63.62 71 SER A N 1
ATOM 567 C CA . SER A 1 71 ? 6.136 -1.617 -14.677 1.00 63.62 71 SER A CA 1
ATOM 568 C C . SER A 1 71 ? 6.428 -2.965 -15.332 1.00 63.62 71 SER A C 1
ATOM 570 O O . SER A 1 71 ? 6.445 -3.993 -14.656 1.00 63.62 71 SER A O 1
ATOM 572 N N . CYS A 1 72 ? 6.699 -2.972 -16.640 1.00 72.56 72 CYS A N 1
ATOM 573 C CA . CYS A 1 72 ? 7.414 -4.102 -17.232 1.00 72.56 72 CYS A CA 1
ATOM 574 C C . CYS A 1 72 ? 8.778 -4.227 -16.537 1.00 72.56 72 CYS A C 1
ATOM 576 O O . CYS A 1 72 ? 9.598 -3.308 -16.600 1.00 72.56 72 CYS A O 1
ATOM 578 N N . GLN A 1 73 ? 9.040 -5.360 -15.887 1.00 77.50 73 GLN A N 1
ATOM 579 C CA . GLN A 1 73 ? 10.349 -5.636 -15.300 1.00 77.50 73 GLN A CA 1
ATOM 580 C C . GLN A 1 73 ? 11.352 -5.961 -16.412 1.00 77.50 73 GLN A C 1
ATOM 582 O O . GLN A 1 73 ? 11.287 -7.029 -17.017 1.00 77.50 73 GLN A O 1
ATOM 587 N N . PHE A 1 74 ? 12.270 -5.037 -16.700 1.00 83.50 74 PHE A N 1
ATOM 588 C CA . PHE A 1 74 ? 13.323 -5.225 -17.698 1.00 83.50 74 PHE A CA 1
ATOM 589 C C . PHE A 1 74 ? 14.655 -5.589 -17.036 1.00 83.50 74 PHE A C 1
ATOM 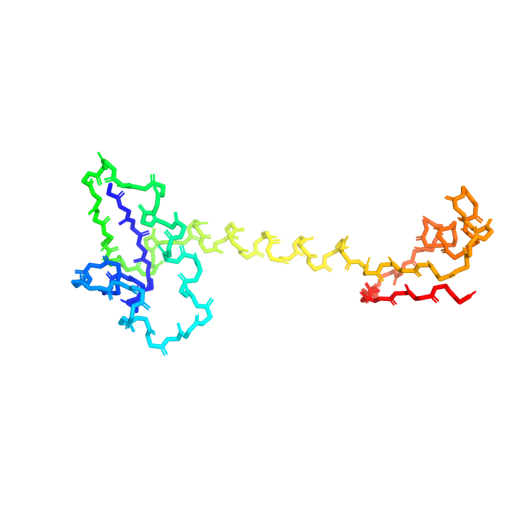591 O O . PHE A 1 74 ? 15.139 -4.854 -16.175 1.00 83.50 74 PHE A O 1
ATOM 598 N N . THR A 1 75 ? 15.277 -6.676 -17.492 1.00 86.56 75 THR A N 1
ATOM 599 C CA . THR A 1 75 ? 16.629 -7.083 -17.083 1.00 86.56 75 THR A CA 1
ATOM 600 C C . THR A 1 75 ? 17.501 -7.319 -18.313 1.00 86.56 75 THR A C 1
ATOM 602 O O . THR A 1 75 ? 17.055 -7.913 -19.294 1.00 86.56 75 THR A O 1
ATOM 605 N N . CYS A 1 76 ? 18.762 -6.884 -18.265 1.00 87.44 76 CYS A N 1
ATOM 606 C CA . CYS A 1 76 ? 19.758 -7.161 -19.298 1.00 87.44 76 CYS A CA 1
ATOM 607 C C . CYS A 1 76 ? 20.982 -7.827 -18.676 1.00 87.44 76 CYS A C 1
ATOM 609 O O . CYS A 1 76 ? 21.626 -7.239 -17.812 1.00 87.44 76 CYS A O 1
ATOM 611 N N . LEU A 1 77 ? 21.292 -9.043 -19.122 1.00 87.38 77 LEU A N 1
ATOM 612 C CA . LEU A 1 77 ? 22.418 -9.839 -18.627 1.00 87.38 77 LEU A CA 1
ATOM 613 C C . LEU A 1 77 ? 23.686 -9.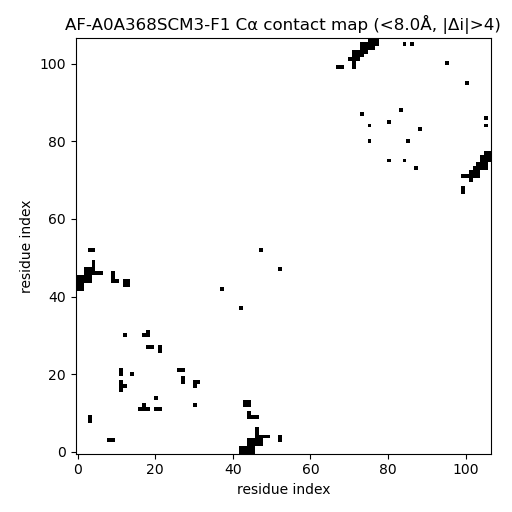672 -19.476 1.00 87.38 77 LEU A C 1
ATOM 615 O O . LEU A 1 77 ? 24.771 -10.064 -19.053 1.00 87.38 77 LEU A O 1
ATOM 619 N N . ASN A 1 78 ? 23.575 -9.049 -20.648 1.00 84.06 78 ASN A N 1
ATOM 620 C CA . ASN A 1 78 ? 24.710 -8.829 -21.532 1.00 84.06 78 ASN A CA 1
ATOM 621 C C . ASN A 1 78 ? 25.508 -7.578 -21.123 1.00 84.06 78 ASN A C 1
ATOM 623 O O . ASN A 1 78 ? 25.016 -6.449 -21.209 1.00 84.06 78 ASN A O 1
ATOM 627 N N . ALA A 1 79 ? 26.763 -7.782 -20.720 1.00 82.62 79 ALA A N 1
ATOM 628 C CA . ALA A 1 79 ? 27.662 -6.726 -20.254 1.00 82.62 79 ALA A CA 1
ATOM 629 C C . ALA A 1 79 ? 28.025 -5.686 -21.333 1.00 82.62 79 ALA A C 1
ATOM 631 O O . ALA A 1 79 ? 28.421 -4.575 -20.996 1.00 82.62 79 ALA A O 1
ATOM 632 N N . ASN A 1 80 ? 27.856 -5.998 -22.622 1.00 84.31 80 ASN A N 1
ATOM 633 C CA . ASN A 1 80 ? 28.134 -5.052 -23.708 1.00 84.31 80 ASN A CA 1
ATOM 634 C C . ASN A 1 80 ? 26.969 -4.076 -23.966 1.00 84.31 80 ASN A C 1
ATOM 636 O O . ASN A 1 80 ? 27.127 -3.096 -24.690 1.00 84.31 80 ASN A O 1
ATOM 640 N N . HIS A 1 81 ? 25.797 -4.308 -23.366 1.00 86.75 81 HIS A N 1
ATOM 641 C CA . HIS A 1 81 ? 24.572 -3.537 -23.612 1.00 86.75 81 HIS A CA 1
ATOM 642 C C . HIS A 1 81 ? 24.346 -2.366 -22.637 1.00 86.75 81 HIS A C 1
ATOM 644 O O . HIS A 1 81 ? 23.245 -1.816 -22.588 1.00 86.75 81 HIS A O 1
ATOM 650 N N . VAL A 1 82 ? 25.370 -1.950 -21.880 1.00 71.69 82 VAL A N 1
ATOM 651 C CA . VAL A 1 82 ? 25.260 -0.912 -20.830 1.00 71.69 82 VAL A CA 1
ATOM 652 C C . VAL A 1 82 ? 24.647 0.393 -21.353 1.00 71.69 82 VAL A C 1
ATOM 654 O O . VAL A 1 82 ? 23.796 0.984 -20.691 1.00 71.69 82 VAL A O 1
ATOM 657 N N . LEU A 1 83 ? 25.041 0.828 -22.554 1.00 74.94 83 LEU A N 1
ATOM 658 C CA . LEU A 1 83 ? 24.559 2.077 -23.162 1.00 74.94 83 LEU A CA 1
ATOM 659 C C . LEU A 1 83 ? 23.559 1.852 -24.306 1.00 74.94 83 LEU A C 1
ATOM 661 O O . LEU A 1 83 ? 22.713 2.707 -24.551 1.00 74.94 83 LEU A O 1
ATOM 665 N N . HIS A 1 84 ? 23.636 0.709 -24.989 1.00 81.75 84 HIS A N 1
ATOM 666 C CA . HIS A 1 84 ? 22.795 0.368 -26.136 1.00 81.75 84 HIS A CA 1
ATOM 667 C C . HIS A 1 84 ? 22.304 -1.074 -26.008 1.00 81.75 84 HIS A C 1
ATOM 669 O O . HIS A 1 84 ? 22.964 -2.014 -26.443 1.00 81.75 84 HIS A O 1
ATOM 675 N N . CYS A 1 85 ? 21.127 -1.250 -25.408 1.00 86.00 85 CYS A N 1
ATOM 676 C CA . CYS A 1 85 ? 20.437 -2.533 -25.411 1.00 86.00 85 CYS A CA 1
ATOM 677 C C . CYS A 1 85 ? 19.381 -2.537 -26.532 1.00 86.00 85 CYS A C 1
ATOM 679 O O . CYS A 1 85 ? 18.425 -1.758 -26.451 1.00 86.00 85 CYS A O 1
ATOM 681 N N . PRO A 1 86 ? 19.496 -3.418 -27.545 1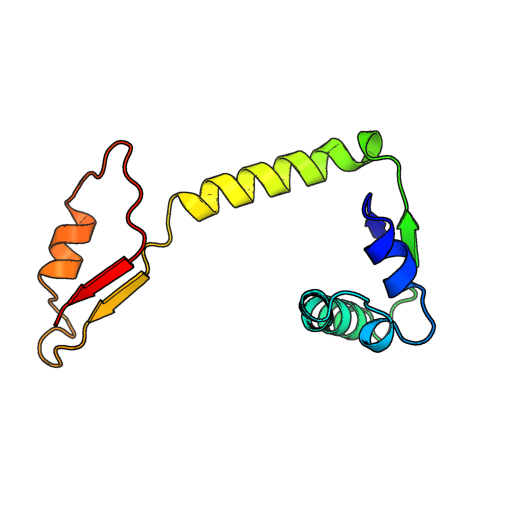.00 86.88 86 PRO A N 1
ATOM 682 C CA . PRO A 1 86 ? 18.512 -3.523 -28.625 1.00 86.88 86 PRO A CA 1
ATOM 683 C C . PRO A 1 86 ? 17.104 -3.828 -28.109 1.00 86.88 86 PRO A C 1
ATOM 685 O O . PRO A 1 86 ? 16.126 -3.272 -28.598 1.00 86.88 86 PRO A O 1
ATOM 688 N N . VAL A 1 87 ? 17.002 -4.655 -27.064 1.00 86.81 87 VAL A N 1
ATOM 689 C CA . VAL A 1 87 ? 15.725 -5.008 -26.432 1.00 86.81 87 VAL A CA 1
ATOM 690 C C . VAL A 1 87 ? 15.111 -3.799 -25.728 1.00 86.81 87 VAL A C 1
ATOM 692 O O . VAL A 1 87 ? 13.918 -3.551 -25.866 1.00 86.81 87 VAL A O 1
ATOM 695 N N . ARG A 1 88 ? 15.920 -2.981 -25.044 1.00 83.81 88 ARG A N 1
ATOM 696 C CA . ARG A 1 88 ? 15.451 -1.727 -24.435 1.00 83.81 88 ARG A CA 1
ATOM 697 C C . ARG A 1 88 ? 14.953 -0.740 -25.491 1.00 83.81 88 ARG A C 1
ATOM 699 O O . ARG A 1 88 ? 13.928 -0.102 -25.285 1.00 83.81 88 ARG A O 1
ATOM 706 N N . LEU A 1 89 ? 15.657 -0.631 -26.617 1.00 85.19 89 LEU A N 1
ATOM 707 C CA . LEU A 1 89 ? 15.237 0.201 -27.746 1.00 85.19 89 LEU A CA 1
ATOM 708 C C . LEU A 1 89 ? 13.931 -0.305 -28.365 1.00 85.19 89 LEU A C 1
ATOM 710 O O . LEU A 1 89 ? 13.037 0.495 -28.622 1.00 85.19 89 LEU A O 1
ATOM 714 N N . ALA A 1 90 ? 13.779 -1.616 -28.554 1.00 84.38 90 ALA A N 1
ATOM 715 C CA . ALA A 1 90 ? 12.532 -2.200 -29.037 1.00 84.38 90 ALA A CA 1
ATOM 716 C C . ALA A 1 90 ? 11.369 -1.913 -28.074 1.00 84.38 90 ALA A C 1
ATOM 718 O O . ALA A 1 90 ? 10.304 -1.498 -28.515 1.00 84.38 90 ALA A O 1
ATOM 719 N N . LEU A 1 91 ? 11.586 -2.029 -26.760 1.00 82.62 91 LEU A N 1
ATOM 720 C CA . LEU A 1 91 ? 10.550 -1.777 -25.754 1.00 82.62 91 LEU A CA 1
ATOM 721 C C . LEU A 1 91 ? 9.983 -0.359 -25.783 1.00 82.62 91 LEU A C 1
ATOM 723 O O . LEU A 1 91 ? 8.795 -0.184 -25.536 1.00 82.62 91 LEU A O 1
ATOM 727 N N . VAL A 1 92 ? 10.812 0.636 -26.101 1.00 78.00 92 VAL A N 1
ATOM 728 C CA . VAL A 1 92 ? 10.372 2.034 -26.236 1.00 78.00 92 VAL A CA 1
ATOM 729 C C . VAL A 1 92 ? 9.537 2.244 -27.503 1.00 78.00 92 VAL A C 1
ATOM 731 O O . VAL A 1 92 ? 8.681 3.122 -27.533 1.00 78.00 92 VAL A O 1
ATOM 734 N N . ASN A 1 93 ? 9.773 1.444 -28.543 1.00 78.69 93 ASN A N 1
ATOM 735 C CA . ASN A 1 93 ? 9.167 1.632 -29.861 1.00 78.69 93 ASN A CA 1
ATOM 736 C C . ASN A 1 93 ? 7.971 0.707 -30.137 1.00 78.69 93 ASN A C 1
ATOM 738 O O . ASN A 1 93 ? 7.285 0.886 -31.142 1.00 78.69 93 ASN A O 1
ATOM 742 N N . VAL A 1 94 ? 7.706 -0.281 -29.280 1.00 78.56 94 VAL A N 1
ATOM 743 C CA . VAL A 1 94 ? 6.579 -1.205 -29.455 1.00 78.56 94 VAL A CA 1
ATOM 744 C C . VAL A 1 94 ? 5.338 -0.663 -28.750 1.00 78.56 94 VAL A C 1
ATOM 746 O O . VAL A 1 94 ? 5.325 -0.459 -27.538 1.00 78.56 94 VAL A O 1
ATOM 749 N N . CYS A 1 95 ? 4.261 -0.486 -29.517 1.00 75.56 95 CYS A N 1
ATOM 750 C CA . CYS A 1 95 ? 2.928 -0.274 -28.970 1.00 75.56 95 CYS A CA 1
ATOM 751 C C . CYS A 1 95 ? 2.278 -1.637 -28.705 1.00 75.56 95 CYS A C 1
ATOM 753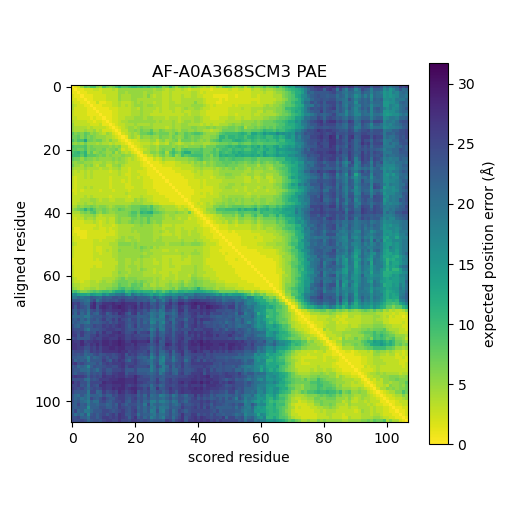 O O . CYS A 1 95 ? 2.009 -2.390 -29.639 1.00 75.56 95 CYS A O 1
ATOM 755 N N . TRP A 1 96 ? 2.034 -1.954 -27.434 1.00 75.12 96 TRP A N 1
ATOM 756 C CA . TRP A 1 96 ? 1.491 -3.252 -27.019 1.00 75.12 96 TRP A CA 1
ATOM 757 C C . TRP A 1 96 ? -0.044 -3.336 -27.097 1.00 75.12 96 TRP A C 1
ATOM 759 O O . TRP A 1 96 ? -0.608 -4.399 -26.849 1.00 75.12 96 TRP A O 1
ATOM 769 N N . GLY A 1 97 ? -0.727 -2.251 -27.482 1.00 76.38 97 GLY A N 1
ATOM 770 C CA . GLY A 1 97 ? -2.190 -2.212 -27.573 1.00 76.38 97 GLY A CA 1
ATOM 771 C C . GLY A 1 97 ? -2.849 -2.577 -26.239 1.00 76.38 97 GLY A C 1
ATOM 772 O O . GLY A 1 97 ? -2.532 -1.980 -25.213 1.00 76.38 97 GLY A O 1
ATOM 773 N N . ASP A 1 98 ? -3.728 -3.582 -26.260 1.00 77.44 98 ASP A N 1
ATOM 774 C CA . ASP A 1 98 ? -4.433 -4.096 -25.075 1.00 77.44 98 ASP A CA 1
ATOM 775 C C . ASP A 1 98 ? -3.597 -5.079 -24.232 1.00 77.44 98 ASP A C 1
ATOM 777 O O . ASP A 1 98 ? -4.053 -5.567 -23.196 1.00 77.44 98 ASP A O 1
ATOM 781 N N . PHE A 1 99 ? -2.376 -5.404 -24.665 1.00 74.06 99 PHE A N 1
ATOM 782 C CA . PHE A 1 99 ? -1.493 -6.308 -23.939 1.00 74.06 99 PHE A CA 1
ATOM 783 C C . PHE A 1 99 ? -0.604 -5.531 -22.967 1.00 74.06 99 PHE A C 1
ATOM 785 O O . PHE A 1 99 ? 0.015 -4.527 -23.315 1.00 74.06 99 PHE A O 1
ATOM 792 N N . SER A 1 100 ? -0.497 -6.027 -21.734 1.00 73.12 100 SER A N 1
ATOM 793 C CA . SER A 1 100 ? 0.438 -5.499 -20.739 1.00 73.12 100 SER A CA 1
ATOM 794 C C . SER A 1 100 ? 1.657 -6.402 -20.634 1.00 73.12 100 SER A C 1
ATOM 796 O O . SER A 1 100 ? 1.555 -7.589 -20.320 1.00 73.12 100 SER A O 1
ATOM 798 N N . LEU A 1 101 ? 2.826 -5.826 -20.888 1.00 75.62 101 LEU A N 1
ATOM 799 C CA . LEU A 1 101 ? 4.094 -6.525 -20.790 1.00 75.62 101 LEU A CA 1
ATOM 800 C C . LEU A 1 101 ? 4.523 -6.637 -19.322 1.00 75.62 101 LEU A C 1
ATOM 802 O O . LEU A 1 101 ? 4.683 -5.630 -18.635 1.00 75.62 101 LEU A O 1
ATOM 806 N N . ILE A 1 102 ? 4.699 -7.869 -18.842 1.00 79.75 102 ILE A N 1
ATOM 807 C CA . ILE A 1 102 ? 4.975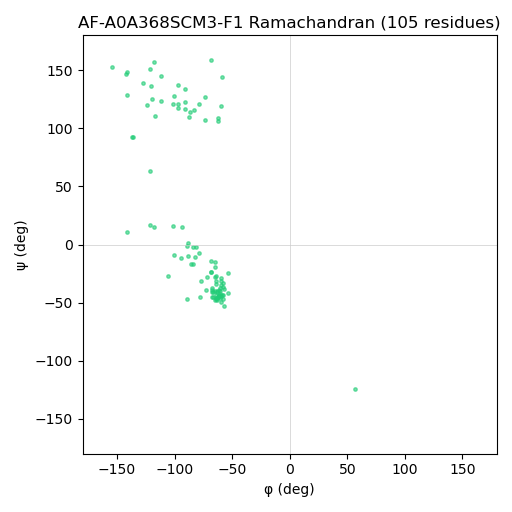 -8.148 -17.424 1.00 79.75 102 ILE A CA 1
ATOM 808 C C . ILE A 1 102 ? 6.485 -8.139 -17.151 1.00 79.75 102 ILE A C 1
ATOM 810 O O . ILE A 1 102 ? 6.943 -7.507 -16.197 1.00 79.75 102 ILE A O 1
ATOM 814 N N . SER A 1 103 ? 7.273 -8.810 -17.993 1.00 82.69 103 SER A N 1
ATOM 815 C CA . SER A 1 103 ? 8.729 -8.869 -17.855 1.00 82.69 103 SER A CA 1
ATOM 816 C C . SER A 1 103 ? 9.437 -9.118 -19.184 1.00 82.69 103 SER A C 1
ATOM 818 O O . SER A 1 103 ? 8.883 -9.732 -20.0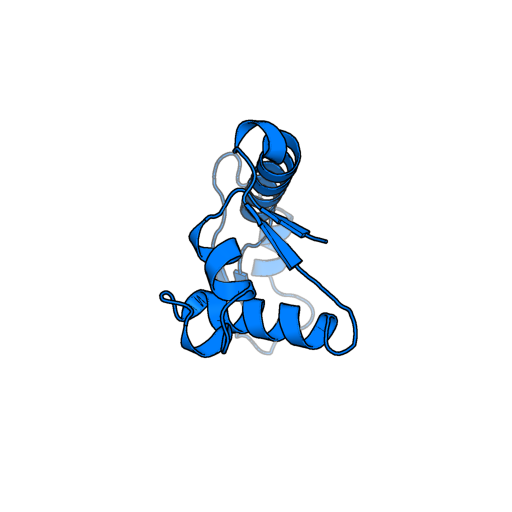97 1.00 82.69 103 SER A O 1
ATOM 820 N N . VAL A 1 104 ? 10.683 -8.648 -19.280 1.00 85.06 104 VAL A N 1
ATOM 821 C CA . VAL A 1 104 ? 11.572 -8.865 -20.423 1.00 85.06 104 VAL A CA 1
ATOM 822 C C . VAL A 1 104 ? 12.999 -9.089 -19.953 1.00 85.06 104 VAL A C 1
ATOM 824 O O . VAL A 1 104 ? 13.563 -8.265 -19.233 1.00 85.06 104 VAL A O 1
ATOM 827 N N . ASN A 1 105 ? 13.599 -10.174 -20.440 1.00 87.62 105 ASN A N 1
ATOM 828 C CA . ASN A 1 105 ? 15.011 -10.476 -20.254 1.00 87.62 105 ASN A CA 1
ATOM 829 C C . ASN A 1 105 ? 15.757 -10.370 -21.585 1.00 87.62 105 ASN A C 1
ATOM 831 O O . ASN A 1 105 ? 15.435 -11.067 -22.544 1.00 87.62 105 ASN A O 1
ATOM 835 N N . CYS A 1 106 ? 16.783 -9.523 -21.618 1.00 86.06 106 CYS A N 1
ATOM 836 C CA . CYS A 1 106 ? 17.818 -9.538 -22.644 1.00 86.06 106 CYS A CA 1
ATOM 837 C C . CYS A 1 106 ? 18.959 -10.438 -22.163 1.00 86.06 106 CYS A C 1
ATOM 839 O O . CYS A 1 106 ? 19.595 -10.130 -21.151 1.00 86.06 106 CYS A O 1
ATOM 841 N N . LEU A 1 107 ? 19.198 -11.532 -22.884 1.00 83.19 107 LEU A N 1
ATOM 842 C CA . LEU A 1 107 ? 20.320 -12.444 -22.653 1.00 83.19 107 LEU A CA 1
ATOM 843 C C . LEU A 1 107 ? 21.564 -11.977 -23.418 1.00 83.19 107 LEU A C 1
ATOM 845 O O . LEU A 1 107 ? 21.402 -11.372 -24.505 1.00 83.19 107 LEU A O 1
#

pLDDT: mean 84.18, std 8.62, range [53.81, 97.0]

Organism: Setaria italica (NCBI:txid4555)

Foldseek 3Di:
DAEDQDPLQQVLLPDPHSLVSNPDNVCNVVSVVVCVVCVPPPDHYDHDHVVVCVVVVVVVVVVVVVVQADDAAEEEPDPVPPPPDVVVVVVVVDDPDPDGHNYDYHD